Protein AF-A0A368F200-F1 (afdb_monomer)

Solvent-accessible surface area (backbone atoms only — not comparable to full-atom values): 9150 Å² total; per-residue (Å²): 141,82,85,83,81,83,81,78,77,78,80,80,82,77,74,51,69,66,59,54,52,55,58,70,65,52,73,92,63,82,85,52,90,85,66,74,70,77,39,86,42,37,36,34,31,68,38,79,88,45,97,88,30,55,50,78,49,77,50,74,42,73,60,100,74,84,87,87,85,63,91,85,66,53,96,89,49,43,71,42,66,46,66,57,51,77,58,102,71,82,70,86,71,57,73,68,45,47,51,42,47,37,49,43,50,73,74,46,43,83,80,47,54,71,49,31,50,54,45,51,54,59,30,33,52,72,65,21,55,83,42,100,51,32,67,56,33,51,58,58,76,107

Nearest PDB structures (foldseek):
  7p7p-assembly1_A  TM=8.496E-01  e=1.342E-04  Homo sapiens
  2yd0-assembly1_A  TM=8.302E-01  e=9.279E-05  Homo sapiens
  3qnf-assembly1_A  TM=8.300E-01  e=1.427E-04  Homo sapiens
  4p8q-assembly1_B  TM=8.734E-01  e=7.504E-04  Homo sapiens
  6ydx-assembly2_B  TM=8.668E-01  e=2.007E-03  Homo sapiens

Organism: Ancylostoma caninum (NCBI:txid29170)

Mean predicted aligned error: 9.46 Å

Secondary structure (DSSP, 8-state):
--------PPP-----HHHHHHHHHS-SS---TT----EEEEEEEE-TTSTT-EEEEEEEE-SS------TT--TTSPPEESGGG-SS------HHHHHHHHHHHHHHGGGS-HHHHHHHHHHHHHHHTTSS-HHHHHHHH-

Structure (mmCIF, N/CA/C/O backbone):
data_AF-A0A368F200-F1
#
_entry.id   AF-A0A368F200-F1
#
loop_
_atom_site.group_PDB
_atom_site.id
_atom_site.type_symbol
_atom_site.label_atom_id
_atom_site.label_alt_id
_atom_site.label_comp_id
_atom_site.label_asym_id
_atom_site.label_entity_id
_atom_site.label_seq_id
_atom_site.pdbx_PDB_ins_code
_atom_site.Cartn_x
_atom_site.Cartn_y
_atom_site.Cartn_z
_atom_site.occupancy
_atom_site.B_iso_or_equiv
_atom_site.auth_seq_id
_atom_site.auth_comp_id
_atom_site.auth_asym_id
_atom_site.auth_atom_id
_atom_site.pdbx_PDB_model_num
ATOM 1 N N . LEU A 1 1 ? 52.567 50.539 -35.575 1.00 39.72 1 LEU A N 1
ATOM 2 C CA . LEU A 1 1 ? 52.370 49.072 -35.525 1.00 39.72 1 LEU A CA 1
ATOM 3 C C . LEU A 1 1 ? 51.494 48.759 -34.315 1.00 39.72 1 LEU A C 1
ATOM 5 O O . LEU A 1 1 ? 52.014 48.661 -33.216 1.00 39.72 1 LEU A O 1
ATOM 9 N N . SER A 1 2 ? 50.171 48.730 -34.494 1.00 35.78 2 SER A N 1
ATOM 10 C CA . SER A 1 2 ? 49.208 48.433 -33.422 1.00 35.78 2 SER A CA 1
ATOM 11 C C . SER A 1 2 ? 48.673 47.019 -33.641 1.00 35.78 2 SER A C 1
ATOM 13 O O . SER A 1 2 ? 48.108 46.747 -34.698 1.00 35.78 2 SER A O 1
ATOM 15 N N . GLN A 1 3 ? 48.914 46.105 -32.699 1.00 40.38 3 GLN A N 1
ATOM 16 C CA . GLN A 1 3 ? 48.381 44.743 -32.747 1.00 40.38 3 GLN A CA 1
ATOM 17 C C . GLN A 1 3 ? 47.028 44.712 -32.028 1.00 40.38 3 GLN A C 1
ATOM 19 O O . GLN A 1 3 ? 46.961 44.858 -30.808 1.00 40.38 3 GLN A O 1
ATOM 24 N N . HIS A 1 4 ? 45.946 44.506 -32.778 1.00 38.84 4 HIS A N 1
ATOM 25 C CA . HIS A 1 4 ? 44.647 44.174 -32.200 1.00 38.84 4 HIS A CA 1
ATOM 26 C C . HIS A 1 4 ? 44.666 42.724 -31.707 1.00 38.84 4 HIS A C 1
ATOM 28 O O . HIS A 1 4 ? 44.847 41.791 -32.485 1.00 38.84 4 HIS A O 1
ATOM 34 N N . ARG A 1 5 ? 44.467 42.534 -30.400 1.00 40.19 5 ARG A N 1
ATOM 35 C CA . ARG A 1 5 ? 44.261 41.222 -29.783 1.00 40.19 5 ARG A CA 1
ATOM 36 C C . ARG A 1 5 ? 42.787 40.845 -29.923 1.00 40.19 5 ARG A C 1
ATOM 38 O O . ARG A 1 5 ? 41.941 41.411 -29.239 1.00 40.19 5 ARG A O 1
ATOM 45 N N . THR A 1 6 ? 42.475 39.899 -30.800 1.00 44.91 6 THR A N 1
ATOM 46 C CA . THR A 1 6 ? 41.125 39.339 -30.926 1.00 44.91 6 THR A CA 1
ATOM 47 C C . THR A 1 6 ? 40.913 38.306 -29.821 1.00 44.91 6 THR A C 1
ATOM 49 O O . THR A 1 6 ? 41.452 37.204 -29.874 1.00 44.91 6 THR A O 1
ATOM 52 N N . THR A 1 7 ? 40.155 38.650 -28.783 1.00 46.69 7 THR A N 1
ATOM 53 C CA . THR A 1 7 ? 39.643 37.669 -27.818 1.00 46.69 7 THR A CA 1
ATOM 54 C C . THR A 1 7 ? 38.458 36.941 -28.443 1.00 46.69 7 THR A C 1
ATOM 56 O O . THR A 1 7 ? 37.359 37.486 -28.502 1.00 46.69 7 THR A O 1
ATOM 59 N N . ALA A 1 8 ? 38.678 35.720 -28.931 1.00 44.94 8 ALA A N 1
ATOM 60 C CA . ALA A 1 8 ? 37.594 34.824 -29.311 1.00 44.94 8 ALA A CA 1
ATOM 61 C C . ALA A 1 8 ? 36.957 34.246 -28.038 1.00 44.94 8 ALA A C 1
ATOM 63 O O . ALA A 1 8 ? 37.588 33.487 -27.302 1.00 44.94 8 ALA A O 1
ATOM 64 N N . THR A 1 9 ? 35.713 34.626 -27.759 1.00 51.81 9 THR A N 1
ATOM 65 C CA . THR A 1 9 ? 34.869 33.950 -26.770 1.00 51.81 9 THR A CA 1
ATOM 66 C C . THR A 1 9 ? 34.611 32.521 -27.265 1.00 51.81 9 THR A C 1
ATOM 68 O O . THR A 1 9 ? 34.193 32.366 -28.415 1.00 51.81 9 THR A O 1
ATOM 71 N N . PRO A 1 10 ? 34.861 31.466 -26.468 1.00 53.72 10 PRO A N 1
ATOM 72 C CA . PRO A 1 10 ? 34.551 30.112 -26.904 1.00 53.72 10 PRO A CA 1
ATOM 73 C C . PRO A 1 10 ? 33.029 29.971 -27.070 1.00 53.72 10 PRO A C 1
ATOM 75 O O . PRO A 1 10 ? 32.275 30.507 -26.250 1.00 53.72 10 PRO A O 1
ATOM 78 N N . PRO A 1 11 ? 32.548 29.279 -28.116 1.00 53.03 11 PRO A N 1
ATOM 79 C CA . PRO A 1 11 ? 31.123 29.068 -28.302 1.00 53.03 11 PRO A CA 1
ATOM 80 C C . PRO A 1 11 ? 30.584 28.244 -27.130 1.00 53.03 11 PRO A C 1
ATOM 82 O O . PRO A 1 11 ? 31.031 27.125 -26.882 1.00 53.03 11 PRO A O 1
ATOM 85 N N . SER A 1 12 ? 29.622 28.811 -26.399 1.00 56.09 12 SER A N 1
ATOM 86 C CA . SER A 1 12 ? 28.819 28.058 -25.439 1.00 56.09 12 SER A CA 1
ATOM 87 C C . SER A 1 12 ? 28.083 26.969 -26.215 1.00 56.09 12 SER A C 1
ATOM 89 O O . SER A 1 12 ? 27.230 27.272 -27.051 1.00 56.09 12 SER A O 1
ATOM 91 N N . SER A 1 13 ? 28.453 25.707 -26.005 1.00 62.22 13 SER A N 1
ATOM 92 C CA . SER A 1 13 ? 27.771 24.569 -26.614 1.00 62.22 13 SER A CA 1
ATOM 93 C C . SER A 1 13 ? 26.373 24.464 -26.005 1.00 62.22 13 SER A C 1
ATOM 95 O O . SER A 1 13 ? 26.186 23.836 -24.961 1.00 62.22 13 SER A O 1
ATOM 97 N N . SER A 1 14 ? 25.387 25.112 -26.625 1.00 69.00 14 SER A N 1
ATOM 98 C CA . SER A 1 14 ? 23.987 24.935 -26.263 1.00 69.00 14 SER A CA 1
ATOM 99 C C . SER A 1 14 ? 23.571 23.513 -26.638 1.00 69.00 14 SER A C 1
ATOM 101 O O . SER A 1 14 ? 23.315 23.183 -27.794 1.00 69.00 14 SER A O 1
ATOM 103 N N . ILE A 1 15 ? 23.548 22.624 -25.647 1.00 69.94 15 ILE A N 1
ATOM 104 C CA . ILE A 1 15 ? 22.985 21.286 -25.818 1.00 69.94 15 ILE A CA 1
ATOM 105 C C . ILE A 1 15 ? 21.488 21.466 -26.099 1.00 69.94 15 ILE A C 1
ATOM 107 O O . ILE A 1 15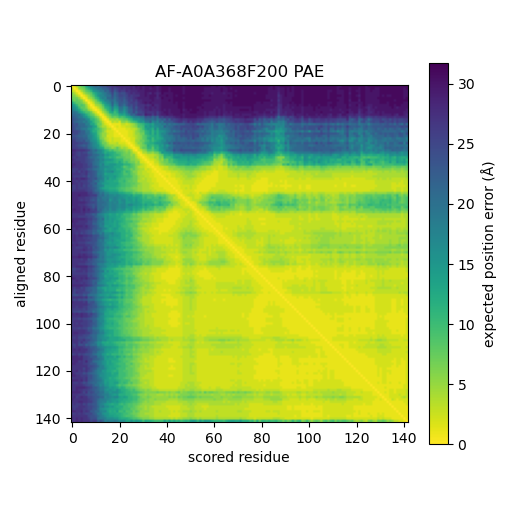 ? 20.776 22.070 -25.296 1.00 69.94 15 ILE A O 1
ATOM 111 N N . SER A 1 16 ? 21.008 20.952 -27.235 1.00 82.69 16 SER A N 1
ATOM 112 C CA . SER A 1 16 ? 19.575 20.943 -27.550 1.00 82.69 16 SER A CA 1
ATOM 113 C C . SER A 1 16 ? 18.791 20.223 -26.447 1.00 82.69 16 SER A C 1
ATOM 115 O O . SER A 1 16 ? 19.189 19.145 -25.995 1.00 82.69 16 SER A O 1
ATOM 117 N N . ILE A 1 17 ? 17.656 20.797 -26.033 1.00 75.31 17 ILE A N 1
ATOM 118 C CA . ILE A 1 17 ? 16.769 20.212 -25.016 1.00 75.31 17 ILE A CA 1
ATOM 119 C C . ILE A 1 17 ? 16.356 18.788 -25.408 1.00 75.31 17 ILE A C 1
ATOM 121 O O . ILE A 1 17 ? 16.288 17.914 -24.544 1.00 75.31 17 ILE A O 1
ATOM 125 N N . ASP A 1 18 ? 16.144 18.525 -26.696 1.00 83.75 18 ASP A N 1
ATOM 126 C CA . ASP A 1 18 ? 15.752 17.201 -27.177 1.00 83.75 18 ASP A CA 1
ATOM 127 C C . ASP A 1 18 ? 16.902 16.194 -27.089 1.00 83.75 18 ASP A C 1
ATOM 129 O O . ASP A 1 18 ? 16.697 15.068 -26.641 1.00 83.75 18 ASP A O 1
ATOM 133 N N . ALA A 1 19 ? 18.135 16.617 -27.385 1.00 78.81 19 ALA A N 1
ATOM 134 C CA . ALA A 1 19 ? 19.321 15.780 -27.197 1.00 78.81 19 ALA A CA 1
ATOM 135 C C . ALA A 1 19 ? 19.540 15.442 -25.714 1.00 78.81 19 ALA A C 1
ATOM 137 O O . ALA A 1 19 ? 19.828 14.294 -25.371 1.00 78.81 19 ALA A O 1
ATOM 138 N N . ARG A 1 20 ? 19.332 16.417 -24.818 1.00 76.50 20 ARG A N 1
ATOM 139 C CA . ARG A 1 20 ? 19.412 16.197 -23.368 1.00 76.50 20 ARG A CA 1
ATOM 140 C C . ARG A 1 20 ? 18.313 15.259 -22.865 1.00 76.50 20 ARG A C 1
ATOM 142 O O . ARG A 1 20 ? 18.572 14.424 -22.003 1.00 76.50 20 ARG A O 1
ATOM 149 N N . ARG A 1 21 ? 17.091 15.375 -23.393 1.00 77.56 21 ARG A N 1
ATOM 150 C CA . ARG A 1 21 ? 15.975 14.467 -23.078 1.00 77.56 21 ARG A CA 1
ATOM 151 C C . ARG A 1 21 ? 16.263 13.041 -23.532 1.00 77.56 21 ARG A C 1
ATOM 153 O O . ARG A 1 21 ? 15.999 12.113 -22.775 1.00 77.56 21 ARG A O 1
ATOM 160 N N . GLU A 1 22 ? 16.817 12.870 -24.726 1.00 81.06 22 GLU A N 1
ATOM 161 C CA . GLU A 1 22 ? 17.164 11.553 -25.262 1.00 81.06 22 GLU A CA 1
ATOM 162 C C . GLU A 1 22 ? 18.305 10.899 -24.475 1.00 81.06 22 GLU A C 1
ATOM 164 O O . GLU A 1 22 ? 18.266 9.714 -24.159 1.00 81.06 22 GLU A O 1
ATOM 169 N N . GLU A 1 23 ? 19.296 11.685 -24.057 1.00 79.88 23 GLU A N 1
ATOM 170 C CA . GLU A 1 23 ? 20.364 11.219 -23.172 1.00 79.88 23 GLU A CA 1
ATOM 171 C C . GLU A 1 23 ? 19.820 10.722 -21.822 1.00 79.88 23 GLU A C 1
ATOM 173 O O . GLU A 1 23 ? 20.217 9.657 -21.353 1.00 79.88 23 GLU A O 1
ATOM 178 N N . LEU A 1 24 ? 18.868 11.445 -21.222 1.00 76.31 24 LEU A N 1
ATOM 179 C CA . LEU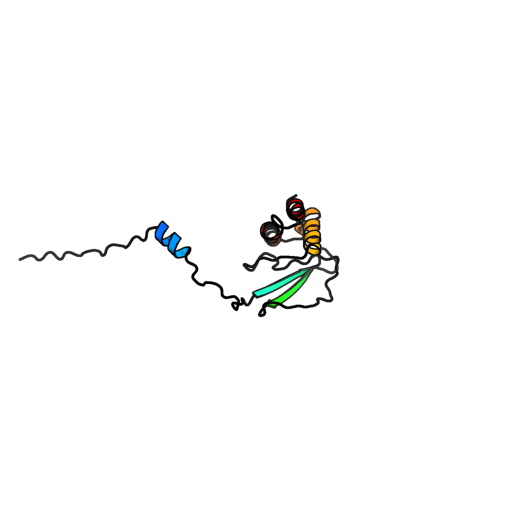 A 1 24 ? 18.223 11.044 -19.965 1.00 76.31 24 LEU A CA 1
ATOM 180 C C . LEU A 1 24 ? 17.343 9.792 -20.105 1.00 76.31 24 LEU A C 1
ATOM 182 O O . LEU A 1 24 ? 17.104 9.111 -19.107 1.00 76.31 24 LEU A O 1
ATOM 186 N N . ARG A 1 25 ? 16.866 9.482 -21.317 1.00 76.38 25 ARG A N 1
ATOM 187 C CA . ARG A 1 25 ? 16.094 8.265 -21.609 1.00 76.38 25 ARG A CA 1
ATOM 188 C C . ARG A 1 25 ? 16.958 7.014 -21.704 1.00 76.38 25 ARG A C 1
ATOM 190 O O . ARG A 1 25 ? 16.431 5.915 -21.535 1.00 76.38 25 ARG A O 1
ATOM 197 N N . LYS A 1 26 ? 18.264 7.150 -21.951 1.00 78.44 26 LYS A N 1
ATOM 198 C CA . LYS A 1 26 ? 19.166 5.998 -22.030 1.00 78.44 26 LYS A CA 1
ATOM 199 C C . LYS A 1 26 ? 19.250 5.315 -20.659 1.00 78.44 26 LYS A C 1
ATOM 201 O O . LYS A 1 26 ? 19.625 5.965 -19.678 1.00 78.44 26 LYS A O 1
ATOM 206 N N . PRO A 1 27 ? 18.938 4.009 -20.559 1.00 72.62 27 PRO A N 1
ATOM 207 C CA . PRO A 1 27 ? 19.084 3.282 -19.308 1.00 72.62 27 PRO A CA 1
ATOM 208 C C . PRO A 1 27 ? 20.548 3.323 -18.868 1.00 72.62 27 PRO A C 1
ATOM 210 O O . PRO A 1 27 ? 21.422 2.779 -19.538 1.00 72.62 27 PRO A O 1
ATOM 213 N N . ARG A 1 28 ? 20.827 3.966 -17.729 1.00 72.25 28 ARG A N 1
ATOM 214 C CA . ARG A 1 28 ? 22.181 4.002 -17.141 1.00 72.25 28 ARG A CA 1
ATOM 215 C C . ARG A 1 28 ? 22.654 2.623 -16.679 1.00 72.25 28 ARG A C 1
ATOM 217 O O . ARG A 1 28 ? 23.848 2.396 -16.537 1.00 72.25 28 ARG A O 1
ATOM 224 N N . HIS A 1 29 ? 21.709 1.718 -16.454 1.00 78.25 29 HIS A N 1
ATOM 225 C CA . HIS A 1 29 ? 21.940 0.333 -16.097 1.00 78.25 29 HIS A CA 1
ATOM 226 C C . HIS A 1 29 ? 20.820 -0.505 -16.709 1.00 78.25 29 HIS A C 1
ATOM 228 O O . HIS A 1 29 ? 19.643 -0.200 -16.526 1.00 78.25 29 HIS A O 1
ATOM 234 N N . THR A 1 30 ? 21.180 -1.563 -17.429 1.00 83.56 30 THR A N 1
ATOM 235 C CA . THR A 1 30 ? 20.251 -2.633 -17.804 1.00 83.56 30 THR A CA 1
ATOM 236 C C . THR A 1 30 ? 20.168 -3.617 -16.636 1.00 83.56 30 THR A C 1
ATOM 238 O O . THR A 1 30 ? 21.199 -4.233 -16.344 1.00 83.56 30 THR A O 1
ATOM 241 N N . PRO A 1 31 ? 19.028 -3.741 -15.932 1.00 82.94 31 PRO A N 1
ATOM 242 C CA . PRO A 1 31 ? 18.923 -4.629 -14.781 1.00 82.94 31 PRO A CA 1
ATOM 243 C C . PRO A 1 31 ? 19.220 -6.072 -15.187 1.00 82.94 31 PRO A C 1
ATOM 245 O O . PRO A 1 31 ? 18.654 -6.584 -16.155 1.00 82.94 31 PRO A O 1
ATOM 248 N N . LYS A 1 32 ? 20.116 -6.731 -14.462 1.00 88.50 32 LYS A N 1
ATOM 249 C CA . LYS A 1 32 ? 20.362 -8.166 -14.584 1.00 88.50 32 LYS A CA 1
ATOM 250 C C . LYS A 1 32 ? 19.395 -8.910 -13.674 1.00 88.50 32 LYS A C 1
ATOM 252 O O . LYS A 1 32 ? 19.006 -8.374 -12.637 1.00 88.50 32 LYS A O 1
ATOM 257 N N . PRO A 1 33 ? 19.070 -10.179 -13.978 1.00 83.62 33 PRO A N 1
ATOM 258 C CA . PRO A 1 33 ? 18.235 -10.977 -13.096 1.00 83.62 33 PRO A CA 1
ATOM 259 C C . PRO A 1 33 ? 18.752 -10.955 -11.661 1.00 83.62 33 PRO A C 1
ATOM 261 O O . PRO A 1 33 ? 17.944 -10.800 -10.756 1.00 83.62 33 PRO A O 1
ATOM 264 N N . SER A 1 34 ? 20.071 -11.070 -11.453 1.00 88.06 34 SER A N 1
ATOM 265 C CA . SER A 1 34 ? 20.766 -11.091 -10.155 1.00 88.06 34 SER A CA 1
ATOM 266 C C . SER A 1 34 ? 20.725 -9.792 -9.353 1.00 88.06 34 SER A C 1
ATOM 268 O O . SER A 1 34 ? 21.123 -9.819 -8.191 1.00 88.06 34 SER A O 1
ATOM 270 N N . ASP A 1 35 ? 20.301 -8.677 -9.945 1.00 90.81 35 ASP A N 1
ATOM 271 C CA . ASP A 1 35 ? 20.327 -7.388 -9.261 1.00 90.81 35 ASP A CA 1
ATOM 272 C C . ASP A 1 35 ? 19.279 -7.374 -8.143 1.00 90.81 35 ASP A C 1
ATOM 274 O O . ASP A 1 35 ? 18.113 -7.721 -8.346 1.00 90.81 35 ASP A O 1
ATOM 278 N N . LEU A 1 36 ? 19.710 -6.988 -6.942 1.00 92.62 36 LEU A N 1
ATOM 279 C CA . LEU A 1 36 ? 18.870 -6.910 -5.752 1.00 92.62 36 LEU A CA 1
ATOM 280 C C . LEU A 1 36 ? 18.980 -5.526 -5.133 1.00 92.62 36 LEU A C 1
ATOM 282 O O . LEU A 1 36 ? 20.073 -4.999 -4.927 1.00 92.62 36 LEU A O 1
ATOM 286 N N . TRP A 1 37 ? 17.828 -4.971 -4.778 1.00 93.56 37 TRP A N 1
ATOM 287 C CA . TRP A 1 37 ? 17.752 -3.787 -3.939 1.00 93.56 37 TRP A CA 1
ATOM 288 C C . TRP A 1 37 ? 17.709 -4.213 -2.474 1.00 93.56 37 TRP A C 1
ATOM 290 O O . TRP A 1 37 ? 16.958 -5.115 -2.108 1.00 93.56 37 TRP A O 1
ATOM 300 N N . SER A 1 38 ? 18.487 -3.538 -1.628 1.00 95.69 38 SER A N 1
ATOM 301 C CA . SER A 1 38 ? 18.249 -3.569 -0.184 1.00 95.69 38 SER A CA 1
ATOM 302 C C . SER A 1 38 ? 17.119 -2.598 0.127 1.00 95.69 38 SER A C 1
ATOM 304 O O . SER A 1 38 ? 17.302 -1.386 0.016 1.00 95.69 38 SER A O 1
ATOM 306 N N . ILE A 1 39 ? 15.947 -3.128 0.472 1.00 96.00 39 ILE A N 1
ATOM 307 C CA . ILE A 1 39 ? 14.728 -2.335 0.647 1.00 96.00 39 ILE A CA 1
ATOM 308 C C . ILE A 1 39 ? 14.427 -2.206 2.145 1.00 96.00 39 ILE A C 1
ATOM 310 O O . ILE A 1 39 ? 14.255 -3.234 2.809 1.00 96.00 39 ILE A O 1
ATOM 314 N N . PRO A 1 40 ? 14.327 -0.984 2.697 1.00 97.19 40 PRO A N 1
ATOM 315 C CA . PRO A 1 40 ? 13.704 -0.780 3.996 1.00 97.19 40 PRO A CA 1
ATOM 316 C C . PRO A 1 40 ? 12.203 -1.054 3.852 1.00 97.19 40 PRO A C 1
ATOM 318 O O . PRO A 1 40 ? 11.469 -0.321 3.184 1.00 97.19 40 PRO A O 1
ATOM 321 N N . PHE A 1 41 ? 11.756 -2.159 4.433 1.00 97.56 41 PHE A N 1
ATOM 322 C CA . PHE A 1 41 ? 10.374 -2.599 4.368 1.00 97.56 41 PHE A CA 1
ATOM 323 C C . PHE A 1 41 ? 9.693 -2.348 5.703 1.00 97.56 41 PHE A C 1
ATOM 325 O O . PHE A 1 41 ? 10.214 -2.694 6.763 1.00 97.56 41 PHE A O 1
ATOM 332 N N . SER A 1 42 ? 8.512 -1.753 5.643 1.00 97.56 42 SER A N 1
ATOM 333 C CA . SER A 1 42 ? 7.651 -1.574 6.799 1.00 97.56 42 SER A CA 1
ATOM 334 C C . SER A 1 42 ? 6.209 -1.847 6.422 1.00 97.56 42 SER A C 1
ATOM 336 O O . SER A 1 42 ? 5.803 -1.650 5.274 1.00 97.56 42 SER A O 1
ATOM 338 N N . TYR A 1 43 ? 5.437 -2.316 7.394 1.00 97.69 43 TYR A N 1
ATOM 339 C CA . TYR A 1 43 ? 4.006 -2.517 7.243 1.00 97.69 43 TYR A CA 1
ATOM 340 C C . TYR A 1 43 ? 3.273 -2.223 8.545 1.00 97.69 43 TYR A C 1
ATOM 342 O O . TYR A 1 43 ? 3.863 -2.268 9.629 1.00 97.69 43 TYR A O 1
ATOM 350 N N . THR A 1 44 ? 1.991 -1.899 8.420 1.00 96.94 44 THR A N 1
ATOM 351 C CA . THR A 1 44 ? 1.098 -1.633 9.543 1.00 96.94 44 THR A CA 1
ATOM 352 C C . THR A 1 44 ? -0.189 -2.429 9.423 1.00 96.94 44 THR A C 1
ATOM 354 O O . THR A 1 44 ? -0.618 -2.775 8.322 1.00 96.94 44 THR A O 1
ATOM 357 N N . PHE A 1 45 ? -0.800 -2.717 10.565 1.00 96.19 45 PHE A N 1
ATOM 358 C CA . PHE A 1 45 ? -2.122 -3.328 10.673 1.00 96.19 45 PHE A CA 1
ATOM 359 C C . PHE A 1 45 ? -2.786 -2.883 11.982 1.00 96.19 45 PHE A C 1
ATOM 361 O O . PHE A 1 45 ? -2.147 -2.271 12.841 1.00 96.19 45 PHE A O 1
ATOM 368 N N . GLY A 1 46 ? -4.083 -3.152 12.118 1.00 92.69 46 GLY A N 1
ATOM 369 C CA . GLY A 1 46 ? -4.893 -2.590 13.200 1.00 92.69 46 GLY A CA 1
ATOM 370 C C . GLY A 1 46 ? -5.289 -1.135 12.938 1.00 92.69 46 GLY A C 1
ATOM 371 O O . GLY A 1 46 ? -5.052 -0.590 11.856 1.00 92.69 46 GLY A O 1
ATOM 372 N N . SER A 1 47 ? -5.925 -0.506 13.925 1.00 87.12 47 SER A N 1
ATOM 373 C CA . SER A 1 47 ? -6.483 0.841 13.788 1.00 87.12 47 SER A CA 1
ATOM 374 C C . SER A 1 47 ? -6.019 1.738 14.922 1.00 87.12 47 SER A C 1
ATOM 376 O O . SER A 1 47 ? -6.114 1.381 16.093 1.00 87.12 47 SER A O 1
ATOM 378 N N . VAL A 1 48 ? -5.602 2.959 14.583 1.00 82.44 48 VAL A N 1
ATOM 379 C CA . VAL A 1 48 ? -5.212 3.987 15.566 1.00 82.44 48 VAL A CA 1
ATOM 380 C C . VAL A 1 48 ? -6.389 4.372 16.478 1.00 82.44 48 VAL A C 1
ATOM 382 O O . VAL A 1 48 ? -6.181 4.906 17.561 1.00 82.44 48 VAL A O 1
ATOM 385 N N . LYS A 1 49 ? -7.628 4.098 16.050 1.00 83.38 49 LYS A N 1
ATOM 386 C CA . LYS A 1 49 ? -8.855 4.371 16.814 1.00 83.38 49 LYS A CA 1
ATOM 387 C C . LYS A 1 49 ? -9.302 3.194 17.690 1.00 83.38 49 LYS A C 1
ATOM 389 O O . LYS A 1 49 ? -10.216 3.368 18.489 1.00 83.38 49 LYS A O 1
ATOM 394 N N . SER A 1 50 ? -8.718 2.009 17.503 1.00 83.94 50 SER A N 1
ATOM 395 C CA . SER A 1 50 ? -9.057 0.811 18.283 1.00 83.94 50 SER A CA 1
ATOM 396 C C . SER A 1 50 ? -8.353 0.802 19.639 1.00 83.94 50 SER A C 1
ATOM 398 O O . SER A 1 50 ? -7.320 1.451 19.809 1.00 83.94 50 SER A O 1
ATOM 400 N N . THR A 1 51 ? -8.893 0.049 20.596 1.00 84.62 51 THR A N 1
ATOM 401 C CA . THR A 1 51 ? -8.281 -0.164 21.918 1.00 84.62 51 THR A CA 1
ATOM 402 C C . THR A 1 51 ? -6.942 -0.890 21.828 1.00 84.62 51 THR A C 1
ATOM 404 O O . THR A 1 51 ? -6.048 -0.631 22.629 1.00 84.62 51 THR A O 1
ATOM 407 N N . GLU A 1 52 ? -6.788 -1.756 20.829 1.00 85.75 52 GLU A N 1
ATOM 408 C CA . GLU A 1 52 ? -5.570 -2.518 20.539 1.00 85.75 52 GLU A CA 1
ATOM 409 C C . GLU A 1 52 ? -4.506 -1.659 19.832 1.00 85.75 52 GLU A C 1
ATOM 411 O O . GLU A 1 52 ? -3.324 -1.999 19.832 1.00 85.75 52 GLU A O 1
ATOM 416 N N . GLY A 1 53 ? -4.914 -0.526 19.253 1.00 87.94 53 GLY A N 1
ATOM 417 C CA . GLY A 1 53 ? -4.046 0.397 18.534 1.00 87.94 53 GLY A CA 1
ATOM 418 C C . GLY A 1 53 ? -3.616 -0.089 17.145 1.00 87.94 53 GLY A C 1
ATOM 419 O O . GLY A 1 53 ? -4.117 -1.069 16.588 1.00 87.94 53 GLY A O 1
ATOM 420 N N . GLN A 1 54 ? -2.688 0.658 16.544 1.00 92.62 54 GLN A N 1
ATOM 421 C CA . GLN A 1 54 ? -2.049 0.295 15.281 1.00 92.62 54 GLN A CA 1
ATOM 422 C C . GLN A 1 54 ? -0.653 -0.259 15.556 1.00 92.62 54 GLN A C 1
ATOM 424 O O . GLN A 1 54 ? 0.153 0.377 16.235 1.00 92.62 54 GLN A O 1
ATOM 429 N N . VAL A 1 55 ? -0.352 -1.410 14.965 1.00 95.94 55 VAL A N 1
ATOM 430 C CA . VAL A 1 55 ? 0.968 -2.038 15.038 1.00 95.94 55 VAL A CA 1
ATOM 431 C C . VAL A 1 55 ? 1.789 -1.623 13.822 1.00 95.94 55 VAL A C 1
ATOM 433 O O . VAL A 1 55 ? 1.275 -1.548 12.704 1.00 95.94 55 VAL A O 1
ATOM 436 N N . VAL A 1 56 ? 3.078 -1.353 14.038 1.00 95.44 56 VAL A N 1
ATOM 437 C CA . VAL A 1 56 ? 4.050 -1.004 12.993 1.00 95.44 56 VAL A CA 1
ATOM 438 C C . VAL A 1 56 ? 5.237 -1.952 13.080 1.00 95.44 56 VAL A C 1
ATOM 440 O O . VAL A 1 56 ? 5.837 -2.114 14.143 1.00 95.44 56 VAL A O 1
ATOM 443 N N . ARG A 1 57 ? 5.612 -2.552 11.951 1.00 96.94 57 ARG A N 1
ATOM 444 C CA . ARG A 1 57 ? 6.787 -3.422 11.827 1.00 96.94 57 ARG A CA 1
ATOM 445 C C . ARG A 1 57 ? 7.742 -2.867 10.783 1.00 96.94 57 ARG A C 1
ATOM 447 O O . ARG A 1 57 ? 7.302 -2.288 9.792 1.00 96.94 57 ARG A O 1
ATOM 454 N N . GLN A 1 58 ? 9.043 -3.061 10.989 1.00 97.12 58 GLN A N 1
ATOM 455 C CA . GLN A 1 58 ? 10.082 -2.613 10.060 1.00 97.12 58 GLN A CA 1
ATOM 456 C C . GLN A 1 58 ? 11.286 -3.555 10.055 1.00 97.12 58 GLN A C 1
ATOM 458 O O . GLN A 1 58 ? 11.725 -4.014 11.109 1.00 97.12 58 GLN A O 1
ATOM 463 N N . PHE A 1 59 ? 11.827 -3.836 8.874 1.00 96.94 59 PHE A N 1
ATOM 464 C CA . PHE A 1 59 ? 13.043 -4.626 8.682 1.00 96.94 59 PHE A CA 1
ATOM 465 C C . PHE A 1 59 ? 13.589 -4.434 7.261 1.00 96.94 59 PHE A C 1
ATOM 467 O O . PHE A 1 59 ? 12.959 -3.823 6.402 1.00 96.94 59 PHE A O 1
ATOM 474 N N . TRP A 1 60 ? 14.789 -4.948 7.001 1.00 96.88 60 TRP A N 1
ATOM 475 C CA . TRP A 1 60 ? 15.417 -4.862 5.683 1.00 96.88 60 TRP A CA 1
ATOM 476 C C . TRP A 1 60 ? 15.166 -6.126 4.864 1.00 96.88 60 TRP A C 1
ATOM 478 O O . TRP A 1 60 ? 15.504 -7.227 5.302 1.00 96.88 60 TRP A O 1
ATOM 488 N N . LEU A 1 61 ? 14.663 -5.963 3.642 1.00 96.56 61 LEU A N 1
ATOM 489 C CA . LEU A 1 61 ? 14.646 -7.017 2.631 1.00 96.56 61 LEU A CA 1
ATOM 490 C C . LEU A 1 61 ? 15.9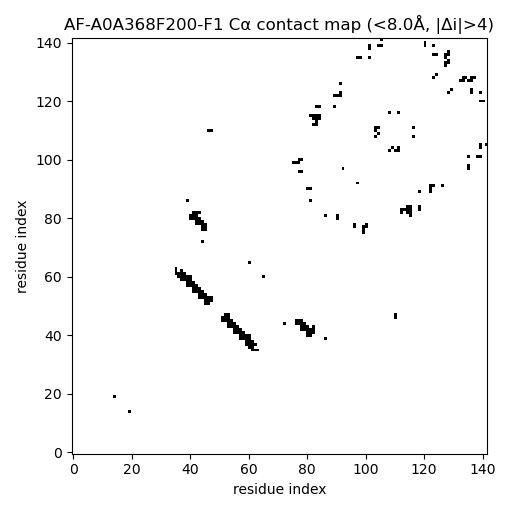67 -6.983 1.863 1.00 96.56 61 LEU A C 1
ATOM 492 O O . LEU A 1 61 ? 16.292 -5.986 1.220 1.00 96.56 61 LEU A O 1
ATOM 496 N N . LYS A 1 62 ? 16.736 -8.070 1.956 1.00 95.69 62 LYS A N 1
ATOM 497 C CA . LYS A 1 62 ? 18.034 -8.235 1.270 1.00 95.69 62 LYS A CA 1
ATOM 498 C C . LYS A 1 62 ? 18.043 -9.386 0.263 1.00 95.69 62 LYS A C 1
ATOM 500 O O . LYS A 1 62 ? 18.943 -9.476 -0.563 1.00 95.69 62 LYS A O 1
ATOM 505 N N . ASN A 1 63 ? 17.040 -10.255 0.341 1.00 94.62 63 ASN A N 1
ATOM 506 C CA . ASN A 1 63 ? 16.872 -11.421 -0.516 1.00 94.62 63 ASN A CA 1
ATOM 507 C C . ASN A 1 63 ? 15.672 -11.204 -1.440 1.00 94.62 63 ASN A C 1
ATOM 509 O O . ASN A 1 63 ? 14.780 -10.420 -1.119 1.00 94.62 63 ASN A O 1
ATOM 513 N N . ARG A 1 64 ? 15.606 -11.952 -2.548 1.00 92.75 64 ARG A N 1
ATOM 514 C CA . ARG A 1 64 ? 14.448 -11.927 -3.464 1.00 92.75 64 ARG A CA 1
ATOM 515 C C . ARG A 1 64 ? 13.123 -12.228 -2.779 1.00 92.75 64 ARG A C 1
ATOM 517 O O . ARG A 1 64 ? 12.093 -11.690 -3.165 1.00 92.75 64 ARG A O 1
ATOM 524 N N . SER A 1 65 ? 13.159 -13.140 -1.816 1.00 94.56 65 SER A N 1
ATOM 525 C CA . SER A 1 65 ? 11.981 -13.613 -1.111 1.00 94.56 65 SER A CA 1
ATOM 526 C C . SER A 1 65 ? 12.337 -13.817 0.350 1.00 94.56 65 SER A C 1
ATOM 528 O O . SER A 1 65 ? 13.395 -14.355 0.681 1.00 94.56 65 SER A O 1
ATOM 530 N N . VAL A 1 66 ? 11.444 -13.359 1.215 1.00 95.31 66 VAL A N 1
ATOM 531 C CA . VAL A 1 66 ? 11.489 -13.554 2.661 1.00 95.31 66 VAL A CA 1
ATOM 532 C C . VAL A 1 66 ? 10.076 -13.933 3.074 1.00 95.31 66 VAL A C 1
ATOM 534 O O . VAL A 1 66 ? 9.116 -13.331 2.603 1.00 95.31 66 VAL A O 1
ATOM 537 N N . SER A 1 67 ? 9.950 -14.946 3.923 1.00 95.31 67 SER A N 1
ATOM 538 C CA . SER A 1 67 ? 8.687 -15.321 4.559 1.00 95.31 67 SER A CA 1
ATOM 539 C C . SER A 1 67 ? 8.840 -15.131 6.059 1.00 95.31 67 SER A C 1
ATOM 541 O O . SER A 1 67 ? 9.872 -15.491 6.625 1.00 95.31 67 SER A O 1
ATOM 543 N N . PHE A 1 68 ? 7.837 -14.542 6.692 1.00 92.94 68 PHE A N 1
ATOM 544 C CA . PHE A 1 68 ? 7.788 -14.328 8.132 1.00 92.94 68 PHE A CA 1
ATOM 545 C C . PHE A 1 68 ? 6.341 -14.472 8.603 1.00 92.94 68 PHE A C 1
ATOM 547 O O . PHE A 1 68 ? 5.409 -14.345 7.809 1.00 92.94 68 PHE A O 1
ATOM 554 N N . VAL A 1 69 ? 6.170 -14.741 9.893 1.00 93.62 69 VAL A N 1
ATOM 555 C CA . VAL A 1 69 ? 4.863 -14.809 10.552 1.00 93.62 69 VAL A CA 1
ATOM 556 C C . VAL A 1 69 ? 4.810 -13.691 11.582 1.00 93.62 69 VAL A C 1
ATOM 558 O O . VAL A 1 69 ? 5.753 -13.534 12.357 1.00 93.62 69 VAL A O 1
ATOM 561 N N . ASP A 1 70 ? 3.723 -12.925 11.584 1.00 94.94 70 ASP A N 1
ATOM 562 C CA . ASP A 1 70 ? 3.415 -11.981 12.657 1.00 94.94 70 ASP A CA 1
ATOM 563 C C . ASP A 1 70 ? 2.275 -12.554 13.497 1.00 94.94 70 ASP A C 1
ATOM 565 O O . ASP A 1 70 ? 1.168 -12.750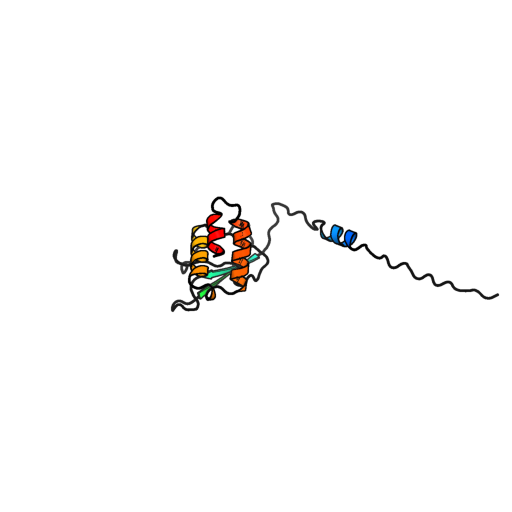 13.003 1.00 94.94 70 ASP A O 1
ATOM 569 N N . VAL A 1 71 ? 2.569 -12.870 14.756 1.00 94.06 71 VAL A N 1
ATOM 570 C CA . VAL A 1 71 ? 1.619 -13.512 15.677 1.00 94.06 71 VAL A CA 1
ATOM 571 C C . VAL A 1 71 ? 0.515 -12.568 16.152 1.00 94.06 71 VAL A C 1
ATOM 573 O O . VAL A 1 71 ? -0.510 -13.036 16.638 1.00 94.06 71 VAL A O 1
ATOM 576 N N . GLU A 1 72 ? 0.711 -11.255 16.016 1.00 94.31 72 GLU A N 1
ATOM 577 C CA . GLU A 1 72 ? -0.292 -10.243 16.368 1.00 94.31 72 GLU A CA 1
ATOM 578 C C . GLU A 1 72 ? -1.246 -9.948 15.198 1.00 94.31 72 GLU A C 1
ATOM 580 O O . GLU A 1 72 ? -2.307 -9.357 15.402 1.00 94.31 72 GLU A O 1
ATOM 585 N N . LEU A 1 73 ? -0.895 -10.360 13.973 1.00 94.00 73 LEU A N 1
ATOM 586 C CA . LEU A 1 73 ? -1.711 -10.127 12.787 1.00 94.00 73 LEU A CA 1
ATOM 587 C C . LEU A 1 73 ? -2.855 -11.141 12.707 1.00 94.00 73 LEU A C 1
ATOM 589 O O . LEU A 1 73 ? -2.649 -12.335 12.483 1.00 94.00 73 LEU A O 1
ATOM 593 N N . THR A 1 74 ? -4.085 -10.647 12.811 1.00 92.44 74 THR A N 1
ATOM 594 C CA . THR A 1 74 ? -5.282 -11.473 12.620 1.00 92.44 74 THR A CA 1
ATOM 595 C C . THR A 1 74 ? -5.722 -11.492 11.149 1.00 92.44 74 THR A C 1
ATOM 597 O O . THR A 1 74 ? -5.570 -10.487 10.450 1.00 92.44 74 THR A O 1
ATOM 600 N N . PRO A 1 75 ? -6.352 -12.579 10.655 1.00 91.38 75 PRO A N 1
ATOM 601 C CA . PRO A 1 75 ? -6.814 -12.666 9.262 1.00 91.38 75 PRO A CA 1
ATOM 602 C C . PRO A 1 75 ?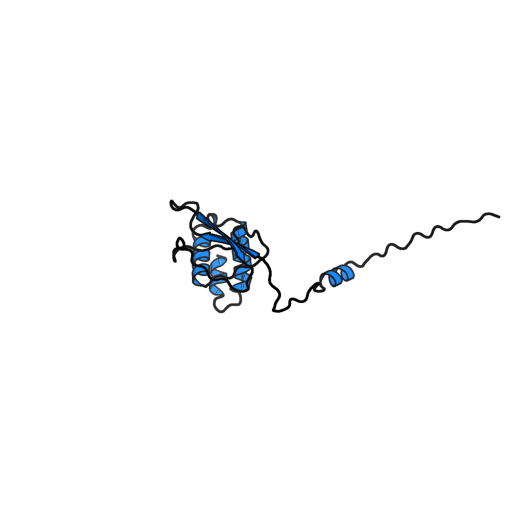 -7.864 -11.620 8.854 1.00 91.38 75 PRO A C 1
ATOM 604 O O . PRO A 1 75 ? -8.134 -11.448 7.668 1.00 91.38 75 PRO A O 1
ATOM 607 N N . SER A 1 76 ? -8.495 -10.953 9.824 1.00 90.88 76 SER A N 1
ATOM 608 C CA . SER A 1 76 ? -9.502 -9.909 9.609 1.00 90.88 76 SER A CA 1
ATOM 609 C C . SER A 1 76 ? -8.923 -8.497 9.490 1.00 90.88 76 SER A C 1
ATOM 611 O O . SER A 1 76 ? -9.677 -7.557 9.241 1.00 90.88 76 SER A O 1
ATOM 613 N N . GLN A 1 77 ? -7.619 -8.318 9.701 1.00 93.31 77 GLN A N 1
ATOM 614 C CA . GLN A 1 77 ? -6.969 -7.013 9.633 1.00 93.31 77 GLN A CA 1
ATOM 615 C C . GLN A 1 77 ? -6.327 -6.796 8.265 1.00 93.31 77 GLN A C 1
ATOM 617 O O . GLN A 1 77 ? -5.554 -7.619 7.781 1.00 93.31 77 GLN A O 1
ATOM 622 N N . ALA A 1 78 ? -6.609 -5.639 7.665 1.00 96.12 78 ALA A N 1
ATOM 623 C CA . ALA A 1 78 ? -5.874 -5.187 6.495 1.00 96.12 78 ALA A CA 1
ATOM 624 C C . ALA A 1 78 ? -4.421 -4.872 6.878 1.00 96.12 78 ALA A C 1
ATOM 626 O O . ALA A 1 78 ? -4.165 -4.176 7.864 1.00 96.12 78 ALA A O 1
ATOM 627 N N . VAL A 1 79 ? -3.486 -5.336 6.055 1.00 97.38 79 VAL A N 1
ATOM 628 C CA . VAL A 1 79 ? -2.072 -4.966 6.118 1.00 97.38 79 VAL A CA 1
ATOM 629 C C . VAL A 1 79 ? -1.791 -3.888 5.083 1.00 97.38 79 VAL A C 1
ATOM 631 O O . VAL A 1 79 ? -2.130 -4.037 3.908 1.00 97.38 79 VAL A O 1
ATOM 634 N N . LEU A 1 80 ? -1.115 -2.825 5.504 1.00 97.88 80 LEU A N 1
ATOM 635 C CA . LEU A 1 80 ? -0.629 -1.760 4.639 1.00 97.88 80 LEU A CA 1
ATOM 636 C C . LEU A 1 80 ? 0.898 -1.729 4.675 1.00 97.88 80 LEU A C 1
ATOM 638 O O . LEU A 1 80 ? 1.484 -1.344 5.684 1.00 97.88 80 LEU A O 1
ATOM 642 N N . ALA A 1 81 ? 1.550 -2.099 3.576 1.00 98.19 81 ALA A N 1
ATOM 643 C CA . ALA A 1 81 ? 2.998 -1.972 3.446 1.00 98.19 81 ALA A CA 1
ATOM 644 C C . ALA A 1 81 ? 3.397 -0.625 2.827 1.00 98.19 81 ALA A C 1
ATOM 646 O O . ALA A 1 81 ? 2.638 -0.021 2.064 1.00 98.19 81 ALA A O 1
ATOM 647 N N . ASN A 1 82 ? 4.607 -0.169 3.153 1.00 98.00 82 ASN A N 1
ATOM 648 C CA . ASN A 1 82 ? 5.114 1.166 2.822 1.00 98.00 82 ASN A CA 1
ATOM 649 C C . ASN A 1 82 ? 4.161 2.291 3.285 1.00 98.00 82 ASN A C 1
ATOM 651 O O . ASN A 1 82 ? 3.774 3.146 2.487 1.00 98.00 82 ASN A O 1
ATOM 655 N N . PRO A 1 83 ? 3.728 2.305 4.561 1.00 96.44 83 PRO A N 1
ATOM 656 C CA . PRO A 1 83 ? 2.802 3.317 5.060 1.00 96.44 83 PRO A CA 1
ATOM 657 C C . PRO A 1 83 ? 3.316 4.731 4.756 1.00 96.44 83 PRO A C 1
ATOM 659 O O . PRO A 1 83 ? 4.488 5.043 4.944 1.00 96.44 83 PRO A O 1
ATOM 662 N N . SER A 1 84 ? 2.419 5.608 4.312 1.00 96.12 84 SER A N 1
ATOM 663 C CA . SER A 1 84 ? 2.700 6.981 3.872 1.00 96.12 84 SER A CA 1
ATOM 664 C C . SER A 1 84 ? 3.590 7.113 2.632 1.00 96.12 84 SER A C 1
ATOM 666 O O . SER A 1 84 ? 4.058 8.221 2.357 1.00 96.12 84 SER A O 1
ATOM 668 N N . TRP A 1 85 ? 3.769 6.031 1.866 1.00 97.25 85 TRP A N 1
ATOM 669 C CA . TRP A 1 85 ? 4.490 6.006 0.591 1.00 97.25 85 TRP A CA 1
ATOM 670 C C . TRP A 1 85 ? 5.905 6.593 0.695 1.00 97.25 85 TRP A C 1
ATOM 672 O O . TRP A 1 85 ? 6.308 7.463 -0.077 1.00 97.25 85 TRP A O 1
ATOM 682 N N . VAL A 1 86 ? 6.642 6.166 1.724 1.00 97.00 86 VAL A N 1
ATOM 683 C CA . VAL A 1 86 ? 7.955 6.729 2.090 1.00 97.00 86 VAL A CA 1
ATOM 684 C C . VAL A 1 86 ? 9.030 6.355 1.072 1.00 97.00 86 VAL A C 1
ATOM 686 O O . VAL A 1 86 ? 9.930 7.150 0.802 1.00 97.00 86 VAL A O 1
ATOM 689 N N . TYR A 1 87 ? 8.935 5.158 0.496 1.00 96.69 87 TYR A N 1
ATOM 690 C CA . TYR A 1 87 ? 9.944 4.616 -0.408 1.00 96.69 87 TYR A CA 1
ATOM 691 C C . TYR A 1 87 ? 9.391 4.376 -1.820 1.00 96.69 87 TYR A C 1
ATOM 693 O O . TYR A 1 87 ? 8.210 4.060 -1.972 1.00 96.69 87 TYR A O 1
ATOM 701 N N . PRO A 1 88 ? 10.232 4.474 -2.868 1.00 94.69 88 PRO A N 1
ATOM 702 C CA . PRO A 1 88 ? 9.804 4.386 -4.263 1.00 94.69 88 PRO A CA 1
ATOM 703 C C . PRO A 1 88 ? 9.693 2.930 -4.748 1.00 94.69 88 PRO A C 1
ATOM 705 O O . PRO A 1 88 ? 10.315 2.544 -5.736 1.00 94.69 88 PRO A O 1
ATOM 708 N N . TYR A 1 89 ? 8.912 2.107 -4.050 1.00 96.50 89 TYR A N 1
ATOM 709 C CA . TYR A 1 89 ? 8.520 0.774 -4.508 1.00 96.50 89 TYR A CA 1
ATOM 710 C C . TYR A 1 89 ? 7.003 0.610 -4.438 1.00 96.50 89 TYR A C 1
ATOM 712 O O . TYR A 1 89 ? 6.325 1.275 -3.654 1.00 96.50 89 TYR A O 1
ATOM 720 N N . ARG A 1 90 ? 6.490 -0.281 -5.286 1.00 97.88 90 ARG A N 1
ATOM 721 C CA . ARG A 1 90 ? 5.072 -0.637 -5.362 1.00 97.88 90 ARG A CA 1
ATOM 722 C C . ARG A 1 90 ? 4.794 -1.865 -4.518 1.00 97.88 90 ARG A C 1
ATOM 724 O O . ARG A 1 90 ? 5.665 -2.727 -4.388 1.00 97.88 90 ARG A O 1
ATOM 731 N N . VAL A 1 91 ? 3.582 -1.967 -3.995 1.00 98.38 91 VAL A N 1
ATOM 732 C CA . VAL A 1 91 ? 3.140 -3.124 -3.220 1.00 98.38 91 VAL A CA 1
ATOM 733 C C . VAL A 1 91 ? 2.000 -3.818 -3.950 1.00 98.38 91 VAL A C 1
ATOM 735 O O . VAL A 1 91 ? 0.986 -3.200 -4.258 1.00 98.38 91 VAL A O 1
ATOM 738 N N . ASN A 1 92 ? 2.157 -5.118 -4.198 1.00 98.44 92 ASN A N 1
ATOM 739 C CA . ASN A 1 92 ? 1.057 -5.969 -4.630 1.00 98.44 92 ASN A CA 1
ATOM 740 C C . ASN A 1 92 ? 0.621 -6.857 -3.464 1.00 98.44 92 ASN A C 1
ATOM 742 O O . ASN A 1 92 ? 1.455 -7.530 -2.855 1.00 98.44 92 ASN A O 1
ATOM 746 N N . TYR A 1 93 ? -0.672 -6.854 -3.168 1.00 98.06 93 TYR A N 1
ATOM 747 C CA . TYR A 1 93 ? -1.266 -7.691 -2.136 1.00 98.06 93 TYR A CA 1
ATOM 748 C C . TYR A 1 93 ? -1.983 -8.891 -2.755 1.00 98.06 93 TYR A C 1
ATOM 750 O O . TYR A 1 93 ? -2.321 -8.895 -3.940 1.00 98.06 93 TYR A O 1
ATOM 758 N N . ASP A 1 94 ? -2.268 -9.908 -1.946 1.00 97.25 94 ASP A N 1
ATOM 759 C CA . ASP A 1 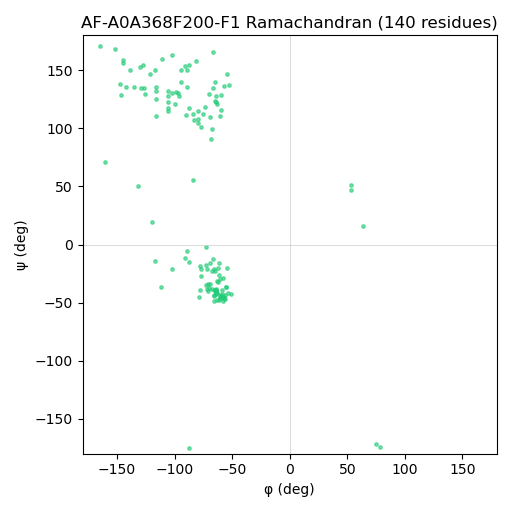94 ? -3.246 -10.912 -2.349 1.00 97.25 94 ASP A CA 1
ATOM 760 C C . ASP A 1 94 ? -4.664 -10.310 -2.438 1.00 97.25 94 ASP A C 1
ATOM 762 O O . ASP A 1 94 ? -4.956 -9.214 -1.944 1.00 97.25 94 ASP A O 1
ATOM 766 N N . ILE A 1 95 ? -5.573 -11.044 -3.083 1.00 97.88 95 ILE A N 1
ATOM 767 C CA . ILE A 1 95 ? -6.952 -10.593 -3.304 1.00 97.88 95 ILE A CA 1
ATOM 768 C C . ILE A 1 95 ? -7.710 -10.374 -1.988 1.00 97.88 95 ILE A C 1
ATOM 770 O O . ILE A 1 95 ? -8.583 -9.505 -1.920 1.00 97.88 95 ILE A O 1
ATOM 774 N N . THR A 1 96 ? -7.405 -11.144 -0.943 1.00 97.88 96 THR A N 1
ATOM 775 C CA . THR A 1 96 ? -8.071 -11.017 0.359 1.00 97.88 96 THR A CA 1
ATOM 776 C C . THR A 1 96 ? -7.733 -9.671 0.984 1.00 97.88 96 THR A C 1
ATOM 778 O O . THR A 1 96 ? -8.638 -8.924 1.358 1.00 97.88 96 THR A O 1
ATOM 781 N N . ASN A 1 97 ? -6.454 -9.307 1.015 1.00 98.50 97 ASN A N 1
ATOM 782 C CA . ASN A 1 97 ? -6.007 -8.040 1.568 1.00 98.50 97 ASN A CA 1
ATOM 783 C C . ASN A 1 97 ? -6.416 -6.848 0.692 1.00 98.50 97 ASN A C 1
ATOM 785 O O . ASN A 1 97 ? -6.869 -5.841 1.235 1.00 98.50 97 ASN A O 1
ATOM 789 N N . TRP A 1 98 ? -6.401 -6.976 -0.643 1.00 98.38 98 TRP A N 1
ATOM 790 C CA . TRP A 1 98 ? -6.979 -5.950 -1.525 1.00 98.38 98 TRP A CA 1
ATOM 791 C C . TRP A 1 98 ? -8.455 -5.675 -1.206 1.00 98.38 98 TRP A C 1
ATOM 793 O O . TRP A 1 98 ? -8.857 -4.516 -1.106 1.00 98.38 98 TRP A O 1
ATOM 803 N N . LYS A 1 99 ? -9.266 -6.719 -0.979 1.00 98.06 99 LYS A N 1
ATOM 804 C CA . LYS A 1 99 ? -10.675 -6.562 -0.574 1.00 98.06 99 LYS A CA 1
ATOM 805 C C . LYS A 1 99 ? -10.815 -5.891 0.792 1.00 98.06 99 LYS A C 1
ATOM 807 O O . LYS A 1 99 ? -11.722 -5.079 0.968 1.00 98.06 99 LYS A O 1
ATOM 812 N N . MET A 1 100 ? -9.952 -6.213 1.756 1.00 97.81 100 MET A N 1
ATOM 813 C CA . MET A 1 100 ? -9.970 -5.569 3.076 1.00 97.81 100 MET A CA 1
ATOM 814 C C . MET A 1 100 ? -9.609 -4.081 2.984 1.00 97.81 100 MET A C 1
ATOM 816 O O . MET A 1 100 ? -10.322 -3.252 3.546 1.00 97.81 100 MET A O 1
ATOM 820 N N . ILE A 1 101 ? -8.577 -3.730 2.212 1.00 98.00 101 ILE A N 1
ATOM 821 C CA . ILE A 1 101 ? -8.197 -2.335 1.949 1.00 98.00 101 ILE A CA 1
ATOM 822 C C . ILE A 1 101 ? -9.339 -1.582 1.259 1.00 98.00 101 ILE A C 1
ATOM 824 O O . ILE A 1 101 ? -9.685 -0.481 1.685 1.00 98.00 101 ILE A O 1
ATOM 828 N N . ALA A 1 102 ? -9.956 -2.172 0.230 1.00 97.94 102 ALA A N 1
ATOM 829 C CA . ALA A 1 102 ? -11.067 -1.546 -0.481 1.00 97.94 102 ALA A CA 1
ATOM 830 C C . ALA A 1 102 ? -12.241 -1.242 0.463 1.00 97.94 102 ALA A C 1
ATOM 832 O O . ALA A 1 102 ? -12.744 -0.123 0.486 1.00 97.94 102 ALA A O 1
ATOM 833 N N . ARG A 1 103 ? -12.630 -2.198 1.318 1.00 96.94 103 ARG A N 1
ATOM 834 C CA . ARG A 1 103 ? -13.665 -1.966 2.341 1.00 96.94 103 ARG A CA 1
ATOM 835 C C . ARG A 1 103 ? -13.289 -0.835 3.294 1.00 96.94 103 ARG A C 1
ATOM 837 O O . ARG A 1 103 ? -14.143 -0.009 3.590 1.00 96.94 103 ARG A O 1
ATOM 844 N N . LEU A 1 104 ? -12.033 -0.773 3.742 1.00 95.50 104 LEU A N 1
ATOM 845 C CA . LEU A 1 104 ? -11.567 0.283 4.643 1.00 95.50 104 LEU A CA 1
ATOM 846 C C . LEU A 1 104 ? -11.628 1.669 3.982 1.00 95.50 104 LEU A C 1
ATOM 848 O O . LEU A 1 104 ? -12.045 2.629 4.628 1.00 95.50 104 LEU A O 1
ATOM 852 N N . LEU A 1 105 ? -11.279 1.774 2.694 1.00 97.12 105 LEU A N 1
ATOM 853 C CA . LEU A 1 105 ? -11.441 3.009 1.918 1.00 97.12 105 LEU A CA 1
ATOM 854 C C . LEU A 1 105 ? -12.910 3.457 1.867 1.00 97.12 105 LEU A C 1
ATOM 856 O O . LEU A 1 105 ? -13.196 4.626 2.110 1.00 97.12 105 LEU A O 1
ATOM 860 N N . HIS A 1 106 ? -13.842 2.534 1.627 1.00 97.19 106 HIS A N 1
ATOM 861 C CA . HIS A 1 106 ? -15.275 2.850 1.570 1.00 97.19 106 HIS A CA 1
ATOM 862 C C . HIS A 1 106 ? -15.893 3.186 2.925 1.00 97.19 106 HIS A C 1
ATOM 864 O O . HIS A 1 106 ? -16.725 4.081 3.026 1.00 97.19 106 HIS A O 1
ATOM 870 N N . GLN A 1 107 ? -15.506 2.465 3.975 1.00 94.56 107 GLN A N 1
ATOM 871 C CA . GLN A 1 107 ? -16.093 2.623 5.305 1.00 94.56 107 GLN A CA 1
ATOM 872 C C . GLN A 1 107 ? -15.528 3.836 6.044 1.00 94.56 107 GLN A C 1
ATOM 874 O O . GLN A 1 107 ? -16.277 4.587 6.668 1.00 94.56 107 GLN A O 1
ATOM 879 N N . ASN A 1 108 ? -14.205 4.016 6.018 1.00 92.75 108 ASN A N 1
ATOM 880 C CA . ASN A 1 108 ? -13.530 5.084 6.748 1.00 92.75 108 ASN A CA 1
ATOM 881 C C . ASN A 1 108 ? -12.134 5.362 6.173 1.00 92.75 108 ASN A C 1
ATOM 883 O O . ASN A 1 108 ? -11.115 5.096 6.814 1.00 92.75 108 ASN A O 1
ATOM 887 N N . TYR A 1 109 ? -12.067 5.956 4.977 1.00 94.62 109 TYR A N 1
ATOM 888 C CA . TYR A 1 109 ? -10.791 6.292 4.332 1.00 94.62 109 TYR A CA 1
ATOM 889 C C . TYR A 1 109 ? -9.852 7.155 5.198 1.00 94.62 109 TYR A C 1
ATOM 891 O O . TYR A 1 109 ? -8.650 7.193 4.938 1.00 94.62 109 TYR A O 1
ATOM 899 N N . LEU A 1 110 ? -10.361 7.858 6.218 1.00 93.56 110 LEU A N 1
ATOM 900 C CA . LEU A 1 110 ? -9.548 8.660 7.138 1.00 93.56 110 LEU A CA 1
ATOM 901 C C . LEU A 1 110 ? -8.667 7.817 8.070 1.00 93.56 110 LEU A C 1
ATOM 903 O O . LEU A 1 110 ? -7.720 8.357 8.636 1.00 93.56 110 LEU A O 1
ATOM 907 N N . GLU A 1 111 ?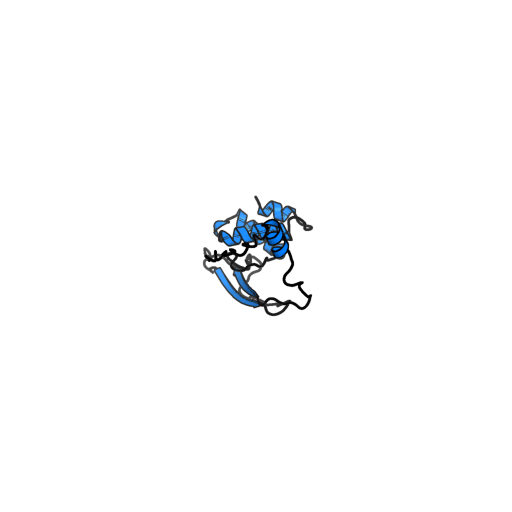 -8.925 6.515 8.211 1.00 91.88 111 GLU A N 1
ATOM 908 C CA . GLU A 1 111 ? -8.017 5.597 8.919 1.00 91.88 111 GLU A CA 1
ATOM 909 C C . GLU A 1 111 ? -6.741 5.303 8.128 1.00 91.88 111 GLU A C 1
ATOM 911 O O . GLU A 1 111 ? -5.719 4.935 8.704 1.00 91.88 111 GLU A O 1
ATOM 916 N N . ILE A 1 112 ? -6.771 5.518 6.812 1.00 94.38 112 ILE A N 1
ATOM 917 C CA . ILE A 1 112 ? -5.614 5.366 5.939 1.00 94.38 112 ILE A CA 1
ATOM 918 C C . ILE A 1 112 ? -5.035 6.763 5.674 1.00 94.38 112 ILE A C 1
ATOM 920 O O . ILE A 1 112 ? -5.735 7.602 5.106 1.00 94.38 112 ILE A O 1
ATOM 924 N N . PRO A 1 113 ? -3.765 7.054 6.009 1.00 93.75 113 PRO A N 1
ATOM 925 C CA . PRO A 1 113 ? -3.151 8.349 5.717 1.00 93.75 113 PRO A CA 1
ATOM 926 C C . PRO A 1 113 ? -3.234 8.725 4.232 1.00 93.75 113 PRO A C 1
ATOM 928 O O . PRO A 1 113 ? -3.131 7.867 3.357 1.00 93.75 113 PRO A O 1
ATOM 931 N N . ALA A 1 114 ? -3.359 10.020 3.923 1.00 97.00 114 ALA A N 1
ATOM 932 C CA . ALA A 1 114 ? -3.585 10.493 2.552 1.00 97.00 114 ALA A CA 1
ATOM 933 C C . ALA A 1 114 ? -2.545 9.976 1.539 1.00 97.00 114 ALA A C 1
ATOM 935 O O . ALA A 1 114 ? -2.913 9.536 0.452 1.00 97.00 114 ALA A O 1
ATOM 936 N N . LYS A 1 115 ? -1.257 9.954 1.915 1.00 98.06 115 LYS A N 1
ATOM 937 C CA . LYS A 1 115 ? -0.187 9.404 1.067 1.00 98.06 115 LYS A CA 1
ATOM 938 C C . LYS A 1 115 ? -0.334 7.908 0.811 1.00 98.06 115 LYS A C 1
ATOM 940 O O . LYS A 1 115 ? -0.143 7.470 -0.317 1.00 98.06 115 LYS A O 1
ATOM 945 N N . SER A 1 116 ? -0.744 7.147 1.821 1.00 97.69 116 SER A N 1
ATOM 946 C CA . SER A 1 116 ? -1.033 5.723 1.665 1.00 97.69 116 SER A CA 1
ATOM 947 C C . SER A 1 116 ? -2.211 5.479 0.720 1.00 97.69 116 SER A C 1
ATOM 949 O O . SER A 1 116 ? -2.159 4.555 -0.079 1.00 97.69 116 SER A O 1
ATOM 951 N N . ARG A 1 117 ? -3.258 6.318 0.757 1.00 97.94 117 ARG A N 1
ATOM 952 C CA . ARG A 1 117 ? -4.382 6.206 -0.192 1.00 97.94 117 ARG A CA 1
ATOM 953 C C . ARG A 1 117 ? -3.941 6.455 -1.632 1.00 97.94 117 ARG A C 1
ATOM 955 O O . ARG A 1 117 ? -4.337 5.709 -2.516 1.00 97.94 117 ARG A O 1
ATOM 962 N N . MET A 1 118 ? -3.089 7.458 -1.858 1.00 98.31 118 MET A N 1
ATOM 963 C CA . MET A 1 118 ? -2.507 7.703 -3.184 1.00 98.31 118 MET A CA 1
ATOM 964 C C . MET A 1 118 ? -1.692 6.501 -3.672 1.00 98.31 118 MET A C 1
ATOM 966 O O . MET A 1 118 ? -1.882 6.072 -4.806 1.00 98.31 118 MET A O 1
ATOM 970 N N . GLN A 1 119 ? -0.852 5.918 -2.808 1.00 98.50 119 GLN A N 1
ATOM 971 C CA . GLN A 1 119 ? -0.121 4.690 -3.130 1.00 98.50 119 GLN A CA 1
ATOM 972 C C . GLN A 1 119 ? -1.075 3.552 -3.503 1.00 98.50 119 GLN A C 1
ATOM 974 O O . GLN A 1 119 ? -0.882 2.923 -4.535 1.00 98.50 119 GLN A O 1
ATOM 979 N N . ILE A 1 120 ? -2.116 3.311 -2.698 1.00 98.50 120 ILE A N 1
ATOM 980 C CA . ILE A 1 120 ? -3.105 2.255 -2.953 1.00 98.50 120 ILE A CA 1
ATOM 981 C C . ILE A 1 120 ? -3.746 2.424 -4.330 1.00 98.50 120 ILE A C 1
ATOM 983 O O . ILE A 1 120 ? -3.822 1.448 -5.064 1.00 98.50 120 ILE A O 1
ATOM 987 N N . LEU A 1 121 ? -4.172 3.635 -4.701 1.00 98.25 121 LEU A N 1
ATOM 988 C CA . LEU A 1 121 ? -4.782 3.892 -6.011 1.00 98.25 121 LEU A CA 1
ATOM 989 C C . LEU A 1 121 ? -3.810 3.591 -7.158 1.00 98.25 121 LEU A C 1
ATOM 991 O O . LEU A 1 121 ? -4.158 2.889 -8.104 1.00 98.25 121 LEU A O 1
ATOM 995 N N . VAL A 1 122 ? -2.578 4.085 -7.041 1.00 98.38 122 VAL A N 1
ATOM 996 C CA . VAL A 1 122 ? -1.529 3.951 -8.060 1.00 98.38 122 VAL A CA 1
ATOM 997 C C . VAL A 1 122 ? -1.029 2.504 -8.191 1.00 98.38 122 VAL A C 1
ATOM 999 O O . VAL A 1 122 ? -0.686 2.055 -9.289 1.00 98.38 122 VAL A O 1
ATOM 1002 N N . ASP A 1 123 ? -0.987 1.752 -7.093 1.00 98.62 123 ASP A N 1
ATOM 1003 C CA . ASP A 1 1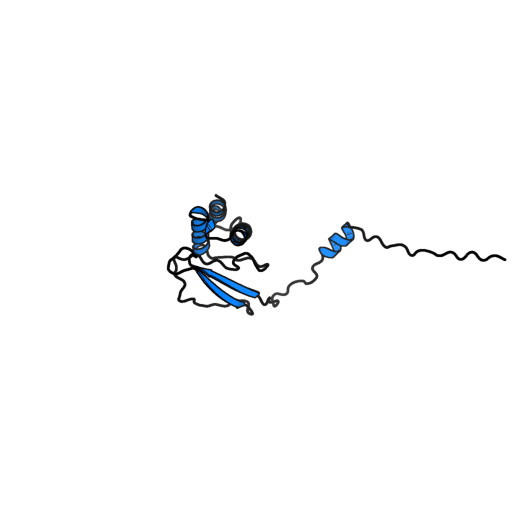23 ? -0.625 0.333 -7.091 1.00 98.62 123 ASP A CA 1
ATOM 1004 C C . ASP A 1 123 ? -1.791 -0.548 -7.558 1.00 98.62 123 ASP A C 1
ATOM 1006 O O . ASP A 1 123 ? -1.574 -1.474 -8.339 1.00 98.62 123 ASP A O 1
ATOM 1010 N N . ALA A 1 124 ? -3.030 -0.233 -7.172 1.00 98.38 124 ALA A N 1
ATOM 1011 C CA . ALA A 1 124 ? -4.223 -0.930 -7.647 1.00 98.38 124 ALA A CA 1
ATOM 1012 C C . ALA A 1 124 ? -4.411 -0.759 -9.160 1.00 98.38 124 ALA A C 1
ATOM 1014 O O . ALA A 1 124 ? -4.683 -1.736 -9.851 1.00 98.38 124 ALA A O 1
ATOM 1015 N N . GLU A 1 125 ? -4.198 0.438 -9.708 1.00 98.00 125 GLU A N 1
ATOM 1016 C CA . GLU A 1 125 ? -4.198 0.642 -11.161 1.00 98.00 125 GLU A CA 1
ATOM 1017 C C . GLU A 1 125 ? -3.160 -0.263 -11.845 1.00 98.00 125 GLU A C 1
ATOM 1019 O O . GLU A 1 125 ? -3.460 -0.944 -12.825 1.00 98.00 125 GLU A O 1
ATOM 1024 N N . THR A 1 126 ? -1.950 -0.333 -11.282 1.00 98.19 126 THR A N 1
ATOM 1025 C CA . THR A 1 126 ? -0.849 -1.131 -11.842 1.00 98.19 126 THR A CA 1
ATOM 1026 C C . THR A 1 126 ? -1.140 -2.634 -11.807 1.00 98.19 126 THR A C 1
ATOM 1028 O O . THR A 1 126 ? -0.854 -3.330 -12.779 1.00 98.19 126 THR A O 1
ATOM 1031 N N . PHE A 1 127 ? -1.677 -3.148 -10.696 1.00 98.12 127 PHE A N 1
ATOM 1032 C CA . PHE A 1 127 ? -1.795 -4.592 -10.464 1.00 98.12 127 PHE A CA 1
ATOM 1033 C C . PHE A 1 127 ? -3.191 -5.173 -10.695 1.00 98.12 127 PHE A C 1
ATOM 1035 O O . PHE A 1 127 ? -3.292 -6.378 -10.905 1.00 98.12 127 PHE A O 1
ATOM 1042 N N . LEU A 1 128 ? -4.256 -4.368 -10.661 1.00 98.25 128 LEU A N 1
ATOM 1043 C CA . LEU A 1 128 ? -5.637 -4.854 -10.756 1.00 98.25 128 LEU A CA 1
ATOM 1044 C C . LEU A 1 128 ? -6.341 -4.440 -12.048 1.00 98.25 128 LEU A C 1
ATOM 1046 O O . LEU A 1 128 ? -7.088 -5.261 -12.579 1.00 98.25 128 LEU A O 1
ATOM 1050 N N . ALA A 1 129 ? -6.103 -3.235 -12.582 1.00 96.19 129 ALA A N 1
ATOM 1051 C CA . ALA A 1 129 ? -6.874 -2.704 -13.718 1.00 96.19 129 ALA A CA 1
ATOM 1052 C C . ALA A 1 129 ? -6.828 -3.588 -14.980 1.00 96.19 129 ALA A C 1
ATOM 1054 O O . ALA A 1 129 ? -7.785 -3.613 -15.747 1.00 96.19 129 ALA A O 1
ATOM 1055 N N . HIS A 1 130 ? -5.739 -4.339 -15.162 1.00 95.00 130 HIS A N 1
ATOM 1056 C CA . HIS A 1 130 ? -5.524 -5.253 -16.291 1.00 95.00 130 HIS A CA 1
ATOM 1057 C C . HIS A 1 130 ? -5.338 -6.716 -15.845 1.00 95.00 130 HIS A C 1
ATOM 1059 O O . HIS A 1 130 ? -4.758 -7.518 -16.572 1.00 95.00 130 HIS A O 1
ATOM 1065 N N . SER A 1 131 ? -5.766 -7.046 -14.623 1.00 95.69 131 SER A N 1
ATOM 1066 C CA . SER A 1 131 ? -5.730 -8.412 -14.082 1.00 95.69 131 SER A CA 1
ATOM 1067 C C . SER A 1 131 ? -6.992 -9.198 -14.451 1.00 95.69 131 SER A C 1
ATOM 1069 O O . SER A 1 131 ? -7.881 -8.674 -15.115 1.00 95.69 131 SER A O 1
ATOM 1071 N N . ASP A 1 132 ? -7.120 -10.422 -13.937 1.00 95.31 132 ASP A N 1
ATOM 1072 C CA . ASP A 1 132 ? -8.359 -11.211 -14.016 1.00 95.31 132 ASP A CA 1
ATOM 1073 C C . ASP A 1 132 ? -9.475 -10.695 -13.082 1.00 95.31 132 ASP A C 1
ATOM 1075 O O . ASP A 1 132 ? -10.578 -11.243 -13.052 1.00 95.31 132 ASP A O 1
ATOM 1079 N N . LEU A 1 133 ? -9.203 -9.649 -12.288 1.00 95.50 133 LEU A N 1
ATOM 1080 C CA . LEU A 1 133 ? -10.146 -9.066 -11.333 1.00 95.50 133 LEU A CA 1
ATOM 1081 C C . LEU A 1 133 ? -10.250 -7.524 -11.429 1.00 95.50 133 LEU A C 1
ATOM 1083 O O . LEU A 1 133 ? -10.176 -6.838 -10.401 1.00 95.50 133 LEU A O 1
ATOM 1087 N N . PRO A 1 134 ? -10.450 -6.938 -12.626 1.00 97.00 134 PRO A N 1
ATOM 1088 C CA . PRO A 1 134 ? -10.474 -5.484 -12.812 1.00 97.00 134 PRO A CA 1
ATOM 1089 C C . PRO A 1 134 ? -11.646 -4.806 -12.087 1.00 97.00 134 PRO A C 1
ATOM 1091 O O . PRO A 1 134 ? -11.559 -3.641 -11.708 1.00 97.00 134 PRO A O 1
ATOM 1094 N N . GLN A 1 135 ? -12.724 -5.537 -11.798 1.00 97.69 135 GLN A N 1
ATOM 1095 C CA . GLN A 1 135 ? -13.842 -5.049 -10.990 1.00 97.69 135 GLN A CA 1
ATOM 1096 C C . GLN A 1 135 ? -13.427 -4.665 -9.565 1.00 97.69 135 GLN A C 1
ATOM 1098 O O . GLN A 1 135 ? -14.074 -3.818 -8.957 1.00 97.69 135 GLN A O 1
ATOM 1103 N N . LEU A 1 136 ? -12.353 -5.254 -9.021 1.00 98.00 136 LEU A N 1
ATOM 1104 C CA . LEU A 1 136 ? -11.838 -4.846 -7.714 1.00 98.00 136 LEU A CA 1
ATOM 1105 C C . LEU A 1 136 ? -11.143 -3.483 -7.790 1.00 98.00 136 LEU A C 1
ATOM 1107 O O . LEU A 1 136 ? -11.272 -2.698 -6.857 1.00 98.00 136 LEU A O 1
ATOM 1111 N N . PHE A 1 137 ? -10.470 -3.175 -8.904 1.00 98.19 137 PHE A N 1
ATOM 1112 C CA . PHE A 1 137 ? -9.945 -1.831 -9.149 1.00 98.19 137 PHE A CA 1
ATOM 1113 C C . PHE A 1 137 ? -11.077 -0.809 -9.255 1.00 98.19 137 PHE A C 1
ATOM 1115 O O . PHE A 1 137 ? -11.036 0.202 -8.564 1.00 98.19 137 PHE A O 1
ATOM 1122 N N . VAL A 1 138 ? -12.118 -1.104 -10.042 1.00 97.69 138 VAL A N 1
ATOM 1123 C CA . VAL A 1 138 ? -13.303 -0.233 -10.147 1.00 97.69 138 VAL A CA 1
ATOM 1124 C C . VAL A 1 138 ? -13.930 -0.011 -8.772 1.00 97.69 138 VAL A C 1
ATOM 1126 O O . VAL A 1 138 ? -14.175 1.127 -8.395 1.00 97.69 138 VAL A O 1
ATOM 1129 N N . TYR A 1 139 ? -14.100 -1.076 -7.982 1.00 97.88 139 TYR A N 1
ATOM 1130 C CA . TYR A 1 139 ? -14.611 -0.956 -6.621 1.00 97.88 139 TYR A CA 1
ATOM 1131 C C . TYR A 1 139 ? -13.724 -0.062 -5.748 1.00 97.88 139 TYR A C 1
ATOM 1133 O O . TYR A 1 139 ? -14.256 0.723 -4.986 1.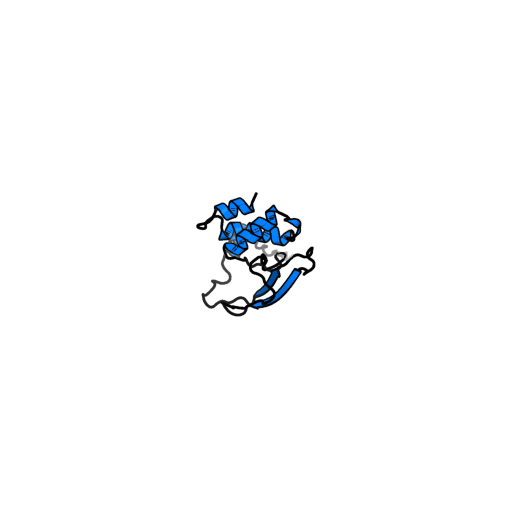00 97.88 139 TYR A O 1
ATOM 1141 N N . ILE A 1 140 ? -12.394 -0.120 -5.852 1.00 97.50 140 ILE A N 1
ATOM 1142 C CA . ILE A 1 140 ? -11.495 0.761 -5.082 1.00 97.50 140 ILE A CA 1
ATOM 1143 C C . ILE A 1 140 ? -11.719 2.254 -5.396 1.00 97.50 140 ILE A C 1
ATOM 1145 O O . ILE A 1 140 ? -11.485 3.088 -4.521 1.00 97.50 140 ILE A O 1
ATOM 1149 N N . LEU A 1 141 ? -12.157 2.601 -6.610 1.00 95.44 141 LEU A N 1
ATOM 1150 C CA . LEU A 1 141 ? -12.321 3.994 -7.036 1.00 95.44 141 LEU A CA 1
ATOM 1151 C C . LEU A 1 141 ? -13.578 4.680 -6.480 1.00 95.44 141 LEU A C 1
ATOM 1153 O O . LEU A 1 141 ? -13.555 5.903 -6.329 1.00 95.44 141 LEU A O 1
ATOM 1157 N N . GLY A 1 142 ? -14.642 3.932 -6.177 1.00 87.19 142 GLY A N 1
ATOM 1158 C CA . GLY A 1 142 ? -15.939 4.503 -5.792 1.00 87.19 142 GLY A CA 1
ATOM 1159 C C . GLY A 1 142 ? -17.110 3.776 -6.420 1.00 87.19 142 GLY A C 1
ATOM 1160 O O . GLY A 1 142 ? -17.146 3.712 -7.667 1.00 87.19 142 GLY A O 1
#

InterPro domains:
  IPR050344 Peptidase M1 family aminopeptidases [PTHR11533] (25-131)

Sequence (142 aa):
LSQHRTTATPPSSSISIDARREELRKPRHTPKPSDLWSIPFSYTFGSVKSTEGQVVRQFWLKNRSVSFVDVELTPSQAVLANPSWVYPYRVNYDITNWKMIARLLHQNYLEIPAKSRMQILVDAETFLAHSDLPQLFVYILG

Radius of gyration: 24.76 Å; Cα contacts (8 Å, |Δi|>4): 129; chains: 1; bounding box: 68×64×57 Å

Foldseek 3Di:
DDDDDDDDDPDDPPDDPVNVVVVVVPPPDDDDPPDDDFDWKKKKKDFCPDPVHIDIDTDTDGDPDDDDDDPPDDLLIAMQMCALVPDPDADDDPPSNLVSVLVCCVPPVVRRDPSSLVRNLVNCCVPQCPDPHNVSNVSSVD

pLDDT: mean 88.5, std 15.1, range [35.78, 98.62]